Protein AF-A0A965Z5K7-F1 (afdb_monomer_lite)

Foldseek 3Di:
DDDQDPVVVVVLVPDPQQQDAPCVLQVNCPPAPSAWDKDQLDDAPNHGDNDSLRIHIHGPCQVVPHVDDSLSSVQSSLVPDDQVVCCVPRVPDPSVVSNVVSCVVCVPRDSPPPPPPDDDDDDDDD

Sequence (126 aa):
MKPIPLKMRKEIAEDPFMRSCIYCDIGKGHECQGRVEWEHAFLFAGKRINEKWAIVPVCSYHHRGNGLDKDYNRYRAIIRADIDDLCKRMPTRDWRQIKKYLTNKYKSLRIEERDDRTYSVVPPQL

pLDDT: mean 86.28, std 17.24, range [36.75, 98.06]

Radius of gyration: 15.9 Å; chains: 1; bounding box: 30×34×50 Å

Structure (mmCIF, N/CA/C/O backbone):
data_AF-A0A965Z5K7-F1
#
_entry.id   AF-A0A965Z5K7-F1
#
loop_
_atom_site.group_PDB
_atom_site.id
_atom_site.type_symbol
_atom_site.label_atom_id
_atom_site.label_alt_id
_atom_site.label_comp_id
_atom_site.label_asym_id
_atom_site.label_entity_id
_atom_site.label_seq_id
_atom_site.pdbx_PDB_ins_code
_atom_site.Cartn_x
_atom_site.Cartn_y
_atom_site.Cartn_z
_atom_site.occupancy
_atom_site.B_iso_or_equiv
_atom_site.auth_seq_id
_atom_site.auth_comp_id
_atom_site.auth_asym_id
_atom_site.auth_atom_id
_atom_site.pdbx_PDB_model_num
ATOM 1 N N . MET A 1 1 ? 4.696 -18.048 8.346 1.00 61.91 1 MET A N 1
ATOM 2 C CA . MET A 1 1 ? 4.063 -16.960 7.554 1.00 61.91 1 MET A CA 1
ATOM 3 C C . MET A 1 1 ? 2.696 -17.420 7.068 1.00 61.91 1 MET A C 1
ATOM 5 O O . MET A 1 1 ? 2.617 -18.536 6.576 1.00 61.91 1 MET A O 1
ATOM 9 N N . LYS A 1 2 ? 1.632 -16.608 7.185 1.00 78.06 2 LYS A N 1
ATOM 10 C CA . LYS A 1 2 ? 0.328 -16.961 6.593 1.00 78.06 2 LYS A CA 1
ATOM 11 C C . LYS A 1 2 ? 0.330 -16.648 5.085 1.00 78.06 2 LYS A C 1
ATOM 13 O O . LYS A 1 2 ? 0.706 -15.528 4.726 1.00 78.06 2 LYS A O 1
ATOM 18 N N . PRO A 1 3 ? -0.037 -17.605 4.214 1.00 91.00 3 PRO A N 1
ATOM 19 C CA . PRO A 1 3 ? -0.181 -17.358 2.782 1.00 91.00 3 PRO A CA 1
ATOM 20 C C . PRO A 1 3 ? -1.472 -16.582 2.472 1.00 91.00 3 PRO A C 1
ATOM 22 O O . PRO A 1 3 ? -2.400 -16.556 3.285 1.00 91.00 3 PRO A O 1
ATOM 25 N N . ILE A 1 4 ? -1.541 -15.988 1.275 1.00 93.44 4 ILE A N 1
ATOM 26 C CA . ILE A 1 4 ? -2.788 -15.429 0.728 1.00 93.44 4 ILE A CA 1
ATOM 27 C C . ILE A 1 4 ? -3.783 -16.590 0.526 1.00 93.44 4 ILE A C 1
ATOM 29 O O . ILE A 1 4 ? -3.410 -17.562 -0.151 1.00 93.44 4 ILE A O 1
ATOM 33 N N . PRO A 1 5 ? -5.010 -16.526 1.086 1.00 95.50 5 PRO A N 1
ATOM 34 C CA . PRO A 1 5 ? -6.018 -17.579 0.953 1.00 95.50 5 PRO A CA 1
ATOM 35 C C . PRO A 1 5 ? -6.382 -17.864 -0.508 1.00 95.50 5 PRO A C 1
ATOM 37 O O . PRO A 1 5 ? -6.457 -16.942 -1.315 1.00 95.50 5 PRO A O 1
ATOM 40 N N . LEU A 1 6 ? -6.669 -19.125 -0.850 1.00 95.19 6 LEU A N 1
ATOM 41 C CA . LEU A 1 6 ? -6.926 -19.533 -2.240 1.00 95.19 6 LEU A CA 1
ATOM 42 C C . LEU A 1 6 ? -8.106 -18.784 -2.878 1.00 95.19 6 LEU A C 1
ATOM 44 O O . LEU A 1 6 ? -8.003 -18.354 -4.022 1.00 95.19 6 LEU A O 1
ATOM 48 N N . LYS A 1 7 ? -9.197 -18.582 -2.127 1.00 95.12 7 LYS A N 1
ATOM 49 C CA . LYS A 1 7 ? -10.351 -17.794 -2.588 1.00 95.12 7 LYS A CA 1
ATOM 50 C C . LYS A 1 7 ? -9.928 -16.373 -2.973 1.00 95.12 7 LYS A C 1
ATOM 52 O O . LYS A 1 7 ? -10.202 -15.929 -4.079 1.00 95.12 7 LYS A O 1
ATOM 57 N N . MET A 1 8 ? -9.160 -15.717 -2.103 1.00 95.44 8 MET A N 1
ATOM 58 C CA . MET A 1 8 ? -8.641 -14.373 -2.349 1.00 95.44 8 MET A CA 1
ATOM 59 C C . MET A 1 8 ? -7.697 -14.324 -3.551 1.00 95.44 8 MET A C 1
ATOM 61 O O . MET A 1 8 ? -7.753 -13.355 -4.293 1.00 95.44 8 MET A O 1
ATOM 65 N N . ARG A 1 9 ? -6.868 -15.354 -3.775 1.00 94.81 9 ARG A N 1
ATOM 66 C CA . ARG A 1 9 ? -5.986 -15.426 -4.955 1.00 94.81 9 ARG A CA 1
ATOM 67 C C . ARG A 1 9 ? -6.759 -15.359 -6.267 1.00 94.81 9 ARG A C 1
ATOM 69 O O . ARG A 1 9 ? -6.301 -14.694 -7.183 1.00 94.81 9 ARG A O 1
ATOM 76 N N . LYS A 1 10 ? -7.913 -16.030 -6.349 1.00 95.19 10 LYS A N 1
ATOM 77 C CA . LYS A 1 10 ? -8.7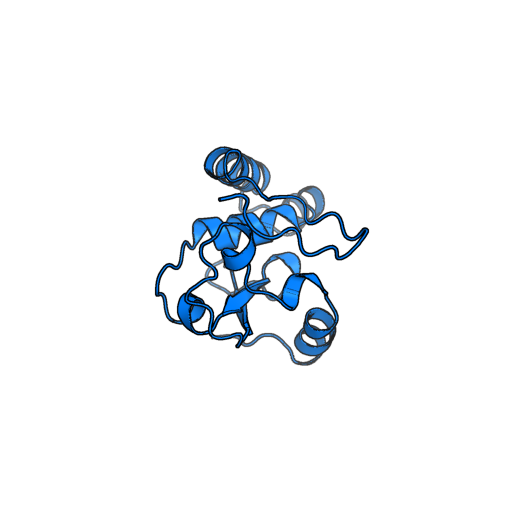83 -15.962 -7.532 1.00 95.19 10 LYS A CA 1
ATOM 78 C C . LYS A 1 10 ? -9.304 -14.541 -7.727 1.00 95.19 10 LYS A C 1
ATOM 80 O O . LYS A 1 10 ? -9.120 -13.960 -8.784 1.00 95.19 10 LYS A O 1
ATOM 85 N N . GLU A 1 11 ? -9.825 -13.953 -6.655 1.00 95.00 11 GLU A N 1
ATOM 86 C CA . GLU A 1 11 ? -10.392 -12.607 -6.703 1.00 95.00 11 GLU A CA 1
ATOM 87 C C . GLU A 1 11 ? -9.357 -11.517 -7.045 1.00 95.00 11 GLU A C 1
ATOM 89 O O . GLU A 1 11 ? -9.690 -10.554 -7.723 1.00 95.00 11 GLU A O 1
ATOM 94 N N . ILE A 1 12 ? -8.108 -11.628 -6.572 1.00 95.25 12 ILE A N 1
ATOM 95 C CA . ILE A 1 12 ? -7.049 -10.665 -6.927 1.00 95.25 12 ILE A CA 1
ATOM 96 C C . ILE A 1 12 ? -6.428 -10.952 -8.296 1.00 95.25 12 ILE A C 1
ATOM 98 O O . ILE A 1 12 ? -5.887 -10.034 -8.893 1.00 95.25 12 ILE A O 1
ATOM 102 N N . ALA A 1 13 ? -6.509 -12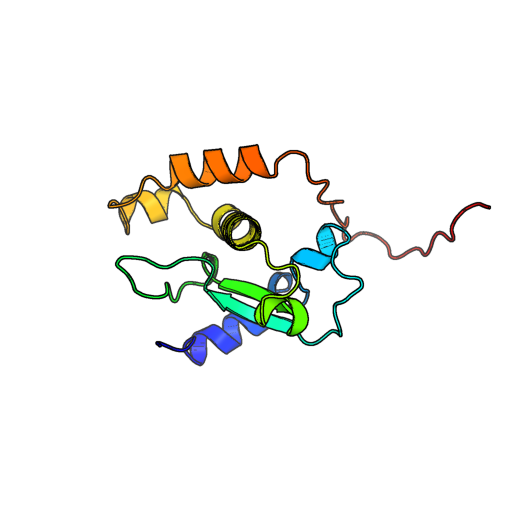.179 -8.820 1.00 94.81 13 ALA A N 1
ATOM 103 C CA . ALA A 1 13 ? -6.075 -12.472 -10.189 1.00 94.81 13 ALA A CA 1
ATOM 104 C C . ALA A 1 13 ? -6.970 -11.793 -11.240 1.00 94.81 13 ALA A C 1
ATOM 106 O O . ALA A 1 13 ? -6.512 -11.479 -12.337 1.00 94.81 13 ALA A O 1
ATOM 107 N N . GLU A 1 14 ? -8.237 -11.563 -10.898 1.00 95.88 14 GLU A N 1
ATOM 108 C CA . GLU A 1 14 ? -9.211 -10.890 -11.761 1.00 95.88 14 GLU A CA 1
ATOM 109 C C . GLU A 1 14 ? -9.029 -9.362 -11.773 1.00 95.88 14 GLU A C 1
ATOM 111 O O . GLU A 1 14 ? -9.370 -8.722 -12.769 1.00 95.88 14 GLU A O 1
ATOM 116 N N . ASP A 1 15 ? -8.438 -8.785 -10.720 1.00 94.50 15 ASP A N 1
ATOM 117 C CA . ASP A 1 15 ? -8.206 -7.343 -10.569 1.00 94.50 15 ASP A CA 1
ATOM 118 C C . ASP A 1 15 ? -7.160 -6.834 -11.591 1.00 94.50 15 ASP A C 1
ATOM 120 O O . ASP A 1 15 ? -5.994 -7.240 -11.527 1.00 94.50 15 ASP A O 1
ATOM 124 N N . PRO A 1 16 ? -7.521 -5.923 -12.521 1.00 95.00 16 PRO A N 1
ATOM 125 C CA . PRO A 1 16 ? -6.582 -5.351 -13.486 1.00 95.00 16 PRO A CA 1
ATOM 126 C C . PRO A 1 16 ? -5.357 -4.696 -12.841 1.00 95.00 16 PRO A C 1
ATOM 128 O O . PRO A 1 16 ? -4.260 -4.803 -13.391 1.00 95.00 16 PRO A O 1
ATOM 131 N N . PHE A 1 17 ? -5.512 -4.095 -11.653 1.00 94.81 17 PHE A N 1
ATOM 132 C CA . PHE A 1 17 ? -4.398 -3.509 -10.906 1.00 94.81 17 PHE A CA 1
ATOM 133 C C . PHE A 1 17 ? -3.304 -4.546 -10.653 1.00 94.81 17 PHE A C 1
ATOM 135 O O . PHE A 1 17 ? -2.130 -4.229 -10.779 1.00 94.81 17 PHE A O 1
ATOM 142 N N . MET A 1 18 ? -3.680 -5.796 -10.364 1.00 95.94 18 MET A N 1
ATOM 143 C CA . MET A 1 18 ? -2.776 -6.879 -9.967 1.00 95.94 18 MET A CA 1
ATOM 144 C C . 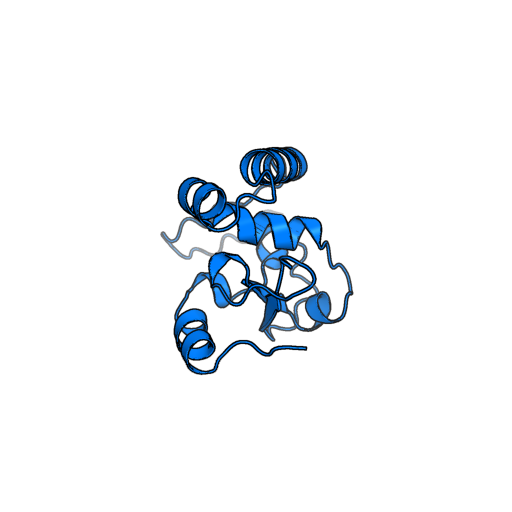MET A 1 18 ? -1.982 -7.505 -11.123 1.00 95.94 18 MET A C 1
ATOM 146 O O . MET A 1 18 ? -1.183 -8.412 -10.883 1.00 95.94 18 MET A O 1
ATOM 150 N N . ARG A 1 19 ? -2.193 -7.054 -12.368 1.00 93.12 19 ARG A N 1
ATOM 151 C CA . ARG A 1 19 ? -1.583 -7.638 -13.577 1.00 93.12 19 ARG A CA 1
ATOM 152 C C . ARG A 1 19 ? -0.197 -7.094 -13.902 1.00 93.12 19 ARG A C 1
ATOM 154 O O . ARG A 1 19 ? 0.545 -7.746 -14.629 1.00 93.12 19 ARG A O 1
ATOM 161 N N . SER A 1 20 ? 0.150 -5.916 -13.390 1.00 92.69 20 SER A N 1
ATOM 162 C CA . SER A 1 20 ? 1.428 -5.255 -13.660 1.00 92.69 20 SER A CA 1
ATOM 163 C C . SER A 1 20 ? 2.128 -4.888 -12.362 1.00 92.69 20 SER A C 1
ATOM 165 O O . SER A 1 20 ? 1.492 -4.559 -11.366 1.00 92.69 20 SER A O 1
ATOM 167 N N . CYS A 1 21 ? 3.457 -4.938 -12.370 1.00 94.44 21 CYS A N 1
ATOM 168 C CA . CYS A 1 21 ? 4.263 -4.494 -11.241 1.00 94.44 21 CYS A CA 1
ATOM 169 C C . CYS A 1 21 ? 4.036 -2.996 -10.990 1.00 94.44 21 CYS A C 1
ATOM 171 O O . CYS A 1 21 ? 4.207 -2.192 -11.905 1.00 94.44 21 CYS A O 1
ATOM 173 N N . ILE A 1 22 ? 3.759 -2.603 -9.742 1.00 94.50 22 ILE A N 1
ATOM 174 C CA . ILE A 1 22 ? 3.544 -1.189 -9.374 1.00 94.50 22 ILE A CA 1
ATOM 175 C C . ILE A 1 22 ? 4.734 -0.267 -9.695 1.00 94.50 22 ILE A C 1
ATOM 177 O O . ILE A 1 22 ? 4.571 0.945 -9.780 1.00 94.50 22 ILE A O 1
ATOM 181 N N . TYR A 1 23 ? 5.933 -0.822 -9.880 1.00 92.44 23 TYR A N 1
ATOM 182 C CA . TYR A 1 23 ? 7.139 -0.070 -10.236 1.00 92.44 23 TYR A CA 1
ATOM 183 C C . TYR A 1 23 ? 7.214 0.287 -11.727 1.00 92.44 23 TYR A C 1
ATOM 185 O O . TYR A 1 23 ? 7.962 1.192 -12.100 1.00 92.44 23 TYR A O 1
ATOM 193 N N . CYS A 1 24 ? 6.428 -0.378 -12.581 1.00 88.81 24 CYS A N 1
ATOM 194 C CA . CYS A 1 24 ? 6.343 -0.046 -14.003 1.00 88.81 24 CYS A CA 1
ATOM 195 C C . CYS A 1 24 ? 5.790 1.365 -14.227 1.00 88.81 24 CYS A C 1
ATOM 197 O O . CYS A 1 24 ? 6.263 2.061 -15.121 1.00 88.81 24 CYS A O 1
ATOM 199 N N . ASP A 1 25 ? 4.863 1.805 -13.377 1.00 82.25 25 ASP A N 1
ATOM 200 C CA . ASP A 1 25 ? 4.179 3.097 -13.518 1.00 82.25 25 ASP A CA 1
ATOM 201 C C . ASP A 1 25 ? 5.088 4.298 -13.216 1.00 82.25 25 ASP A C 1
ATOM 203 O O . ASP A 1 25 ? 4.738 5.431 -13.517 1.00 82.25 25 ASP A O 1
ATOM 207 N N . ILE A 1 26 ? 6.255 4.058 -12.610 1.00 84.94 26 ILE A N 1
ATOM 208 C CA . ILE A 1 26 ? 7.213 5.097 -12.205 1.00 84.94 26 ILE A CA 1
ATOM 209 C C . ILE A 1 26 ? 8.574 4.932 -12.896 1.00 84.94 26 ILE A C 1
ATOM 211 O O . ILE A 1 26 ? 9.603 5.329 -12.351 1.00 84.94 26 ILE A O 1
ATOM 215 N N . GLY A 1 27 ? 8.609 4.272 -14.060 1.00 80.44 27 GLY A N 1
ATOM 216 C CA . GLY A 1 27 ? 9.833 4.085 -14.856 1.00 80.44 27 GLY A CA 1
ATOM 217 C C . GLY A 1 27 ? 10.847 3.090 -14.270 1.00 80.44 27 GLY A C 1
ATOM 218 O O . GLY A 1 27 ? 11.885 2.819 -14.872 1.00 80.44 27 GLY A O 1
ATOM 219 N N . LYS A 1 28 ? 10.537 2.466 -13.128 1.00 80.44 28 LYS A N 1
ATOM 220 C CA . LYS A 1 28 ? 11.359 1.419 -12.492 1.00 80.44 28 LYS A CA 1
ATOM 221 C C . LYS A 1 28 ? 11.003 0.010 -12.984 1.00 80.44 28 LYS A C 1
ATOM 223 O O . LYS A 1 28 ? 11.398 -0.989 -12.396 1.00 80.44 28 LYS A O 1
ATOM 228 N N . GLY A 1 29 ? 10.235 -0.084 -14.068 1.00 76.81 29 GLY A N 1
ATOM 229 C CA . GLY A 1 29 ? 9.804 -1.348 -14.664 1.00 76.81 29 GLY A CA 1
ATOM 230 C C . GLY A 1 29 ? 10.811 -1.997 -15.610 1.00 76.81 29 GLY A C 1
ATOM 231 O O . GLY A 1 29 ? 10.576 -3.126 -16.014 1.00 76.81 29 GLY A O 1
ATOM 232 N N . HIS A 1 30 ? 11.909 -1.335 -15.978 1.00 76.00 30 HIS A N 1
ATOM 233 C CA . HIS A 1 30 ? 12.837 -1.845 -16.999 1.00 76.00 30 HIS A CA 1
ATOM 234 C C . HIS A 1 30 ? 13.531 -3.163 -16.596 1.00 76.00 30 HIS A C 1
ATOM 236 O O . HIS A 1 30 ? 13.875 -3.965 -17.456 1.00 76.00 30 HIS A O 1
ATOM 242 N N . GLU A 1 31 ? 13.656 -3.434 -15.295 1.00 79.19 31 GLU A N 1
ATOM 243 C CA . GLU A 1 31 ? 14.208 -4.687 -14.745 1.00 79.19 31 GLU A CA 1
ATOM 244 C C . GLU A 1 31 ? 13.122 -5.760 -14.520 1.00 79.19 31 GLU A C 1
ATOM 246 O O . GLU A 1 31 ? 13.380 -6.872 -14.049 1.00 79.19 31 GLU A O 1
ATOM 251 N N . CYS A 1 32 ? 11.865 -5.437 -14.836 1.00 84.00 32 CYS A N 1
ATOM 252 C CA . CYS A 1 32 ? 10.744 -6.349 -14.701 1.00 84.00 32 CYS A CA 1
ATOM 253 C C . CYS A 1 32 ? 10.762 -7.396 -15.820 1.00 84.00 32 CYS A C 1
ATOM 255 O O . CYS A 1 32 ? 10.465 -7.106 -16.972 1.00 84.00 32 CYS A O 1
ATOM 257 N N . GLN A 1 33 ? 10.986 -8.656 -15.457 1.00 80.38 33 GLN A N 1
ATOM 258 C CA . GLN A 1 33 ? 10.913 -9.801 -16.377 1.00 80.38 33 GLN A CA 1
ATOM 259 C C . GLN A 1 33 ? 9.469 -10.295 -16.627 1.00 80.38 33 GLN A C 1
ATOM 261 O O . GLN A 1 33 ? 9.253 -11.452 -16.973 1.00 80.38 33 GLN A O 1
ATOM 266 N N . GLY A 1 34 ? 8.453 -9.466 -16.363 1.00 78.81 34 GLY A N 1
ATOM 267 C CA . GLY A 1 34 ? 7.034 -9.781 -16.595 1.00 78.81 34 GLY A CA 1
ATOM 268 C C . GLY A 1 34 ? 6.372 -10.746 -15.599 1.00 78.81 34 GLY A C 1
ATOM 269 O O . GLY A 1 34 ? 5.148 -10.815 -15.540 1.00 78.81 34 GLY A O 1
ATOM 270 N N . ARG A 1 35 ? 7.134 -11.459 -14.759 1.00 91.94 35 ARG A N 1
ATOM 271 C CA . ARG A 1 35 ? 6.568 -12.344 -13.726 1.00 91.94 35 ARG A CA 1
ATOM 272 C C . ARG A 1 35 ? 6.101 -11.550 -12.506 1.00 91.94 35 ARG A C 1
ATOM 274 O O . ARG A 1 35 ? 6.921 -11.190 -11.662 1.00 91.94 35 ARG A O 1
ATOM 281 N N . VAL A 1 36 ? 4.794 -11.314 -12.406 1.00 94.88 36 VAL A N 1
ATOM 282 C CA . VAL A 1 36 ? 4.156 -10.647 -11.260 1.00 94.88 36 VAL A CA 1
ATOM 283 C C . VAL A 1 36 ? 3.876 -11.634 -10.123 1.00 94.88 36 VAL A C 1
ATOM 285 O O . VAL A 1 36 ? 3.407 -12.751 -10.326 1.00 94.88 36 VAL A O 1
ATOM 288 N N . GLU A 1 37 ? 4.179 -11.194 -8.911 1.00 95.38 37 GLU A N 1
ATOM 289 C CA . GLU A 1 37 ? 3.937 -11.847 -7.632 1.00 95.38 37 GLU A CA 1
ATOM 290 C C . GLU A 1 37 ? 3.157 -10.877 -6.725 1.00 95.38 37 GLU A C 1
ATOM 292 O O . GLU A 1 37 ? 3.061 -9.679 -7.003 1.00 95.38 37 GLU A O 1
ATOM 297 N N . TRP A 1 38 ? 2.567 -1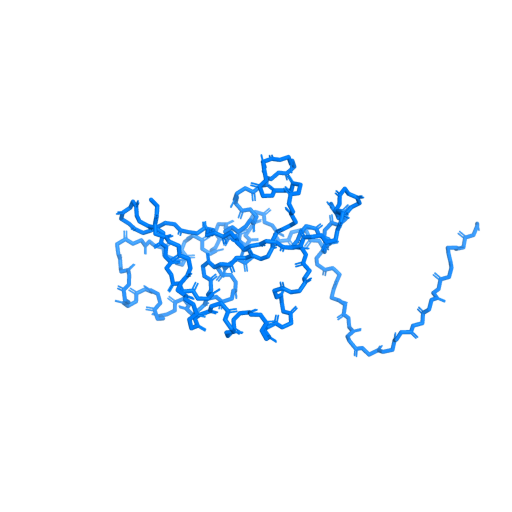1.385 -5.643 1.00 96.12 38 TRP A N 1
ATOM 298 C CA . TRP A 1 38 ? 1.720 -10.588 -4.751 1.00 96.12 38 TRP A CA 1
ATOM 299 C C . TRP A 1 38 ? 2.340 -10.460 -3.365 1.00 96.12 38 TRP A C 1
ATOM 301 O O . TRP A 1 38 ? 2.560 -11.460 -2.676 1.00 96.12 38 TRP A O 1
ATOM 311 N N . GLU A 1 39 ? 2.582 -9.220 -2.952 1.00 95.56 39 GLU A N 1
ATOM 312 C CA . GLU A 1 39 ? 3.276 -8.878 -1.715 1.00 95.56 39 GLU A CA 1
ATOM 313 C C . GLU A 1 39 ? 2.324 -8.258 -0.692 1.00 95.56 39 GLU A C 1
ATOM 315 O O . GLU A 1 39 ? 1.455 -7.456 -1.027 1.00 95.56 39 GLU A O 1
ATOM 320 N N . HIS A 1 40 ? 2.481 -8.649 0.574 1.00 96.44 40 HIS A N 1
ATOM 321 C CA . HIS A 1 40 ? 1.740 -8.078 1.700 1.00 96.44 40 HIS A CA 1
ATOM 322 C C . HIS A 1 40 ? 2.398 -6.778 2.170 1.00 96.44 40 HIS A C 1
ATOM 324 O O . HIS A 1 40 ? 3.257 -6.813 3.051 1.00 96.44 40 HIS A O 1
ATOM 330 N N . ALA A 1 41 ? 1.927 -5.641 1.663 1.00 97.12 41 ALA A N 1
ATOM 331 C CA . ALA A 1 41 ? 2.487 -4.324 1.965 1.00 97.12 41 ALA A CA 1
ATOM 332 C C . ALA A 1 41 ? 2.313 -3.904 3.438 1.00 97.12 41 ALA A C 1
ATOM 334 O O . ALA A 1 41 ? 3.096 -3.112 3.967 1.00 97.12 41 ALA A O 1
ATOM 335 N N . PHE A 1 42 ? 1.285 -4.421 4.124 1.00 95.94 42 PHE A N 1
ATOM 336 C CA . PHE A 1 42 ? 1.014 -4.105 5.526 1.00 95.94 42 PHE A CA 1
ATOM 337 C C . PHE A 1 42 ? 0.983 -5.338 6.433 1.00 95.94 42 PHE A C 1
ATOM 339 O O . PHE A 1 42 ? 0.421 -6.393 6.129 1.00 95.94 42 PHE A O 1
ATOM 346 N N . LEU A 1 43 ? 1.532 -5.143 7.631 1.00 93.31 43 LEU A N 1
ATOM 347 C CA . LEU A 1 43 ? 1.355 -6.020 8.785 1.00 93.31 43 LEU A CA 1
ATOM 348 C C . LEU A 1 43 ? 0.459 -5.316 9.801 1.00 93.31 43 LEU A C 1
ATOM 350 O O . LEU A 1 43 ? 0.624 -4.117 9.972 1.00 93.31 43 LEU A O 1
ATOM 354 N N . PHE A 1 44 ? -0.398 -6.015 10.535 1.00 89.12 44 PHE A N 1
ATOM 355 C CA . PHE A 1 44 ? -1.143 -5.511 11.691 1.00 89.12 44 PHE A CA 1
ATOM 356 C C . PHE A 1 44 ? -0.894 -6.433 12.888 1.00 89.12 44 PHE A C 1
ATOM 358 O O . PHE A 1 44 ? -0.995 -7.651 12.754 1.00 89.12 44 PHE A O 1
ATOM 365 N N . ALA A 1 45 ? -0.498 -5.867 14.034 1.00 86.88 45 ALA A N 1
ATOM 366 C CA . ALA A 1 45 ? -0.107 -6.630 15.228 1.00 86.88 45 ALA A CA 1
ATOM 367 C C . ALA A 1 45 ? 0.892 -7.777 14.926 1.00 86.88 45 ALA A C 1
ATOM 369 O O . ALA A 1 45 ? 0.692 -8.926 15.318 1.00 86.88 45 ALA A O 1
ATOM 370 N N . GLY A 1 46 ? 1.936 -7.481 14.137 1.00 88.44 46 GLY A N 1
ATOM 371 C CA . GLY A 1 46 ? 2.969 -8.450 13.736 1.00 88.44 46 GLY A CA 1
ATOM 372 C C . GLY A 1 46 ? 2.523 -9.510 12.717 1.00 88.44 46 GLY A C 1
ATOM 373 O O . GLY A 1 46 ? 3.310 -10.380 12.351 1.00 88.44 46 GLY A O 1
ATOM 374 N N . LYS A 1 47 ? 1.278 -9.457 12.227 1.00 91.25 47 LYS A N 1
ATOM 375 C CA . LYS A 1 47 ? 0.708 -10.437 11.290 1.00 91.25 47 LYS A CA 1
ATOM 376 C C . LYS A 1 47 ? 0.419 -9.791 9.939 1.00 91.25 47 LYS A C 1
ATOM 378 O O . LYS A 1 47 ? 0.000 -8.645 9.877 1.00 91.25 47 LYS A O 1
ATOM 383 N N . ARG A 1 48 ? 0.606 -10.534 8.847 1.00 94.38 48 ARG A N 1
ATOM 384 C CA . ARG A 1 48 ? 0.206 -10.098 7.496 1.00 94.38 48 ARG A CA 1
ATOM 385 C C . ARG A 1 48 ? -1.300 -9.852 7.433 1.00 94.38 48 ARG A C 1
ATOM 387 O O . ARG A 1 48 ? -2.065 -10.687 7.918 1.00 94.38 48 ARG A O 1
ATOM 394 N N . ILE A 1 49 ? -1.704 -8.742 6.821 1.00 94.50 49 ILE A N 1
ATOM 395 C CA . ILE A 1 49 ? -3.114 -8.426 6.579 1.00 94.50 49 ILE A CA 1
ATOM 396 C C . ILE A 1 49 ? -3.554 -9.154 5.305 1.00 94.50 49 ILE A C 1
ATOM 398 O O . ILE A 1 49 ? -3.091 -8.836 4.215 1.00 94.50 49 ILE A O 1
ATOM 402 N N . ASN A 1 50 ? -4.439 -10.144 5.431 1.00 95.19 50 ASN A N 1
ATOM 403 C CA . ASN A 1 50 ? -5.040 -10.834 4.285 1.00 95.19 50 ASN A CA 1
ATOM 404 C C . ASN A 1 50 ? -6.288 -10.073 3.817 1.00 95.19 50 ASN A C 1
ATOM 406 O O . ASN A 1 50 ? -7.403 -10.567 3.954 1.00 95.19 50 ASN A O 1
ATOM 410 N N . GLU A 1 51 ? -6.086 -8.864 3.297 1.00 95.50 51 GLU A N 1
ATOM 411 C CA . GLU A 1 51 ? -7.120 -8.030 2.676 1.00 95.50 51 GLU A CA 1
ATOM 412 C C . GLU A 1 51 ? -6.582 -7.488 1.346 1.00 95.50 51 GLU A C 1
ATOM 414 O O . GLU A 1 51 ? -5.397 -7.170 1.242 1.00 95.50 51 GLU A O 1
ATOM 419 N N . LYS A 1 52 ? -7.437 -7.380 0.320 1.00 96.19 52 LYS A N 1
ATOM 420 C CA . LYS A 1 52 ? -7.012 -7.016 -1.048 1.00 96.19 52 LYS A CA 1
ATOM 421 C C . LYS A 1 52 ? -6.297 -5.667 -1.122 1.00 96.19 52 LYS A C 1
ATOM 423 O O . LYS A 1 52 ? -5.355 -5.522 -1.896 1.00 96.19 52 LYS A O 1
ATOM 428 N N . TRP A 1 53 ? -6.730 -4.700 -0.309 1.00 96.19 53 TRP A N 1
ATOM 429 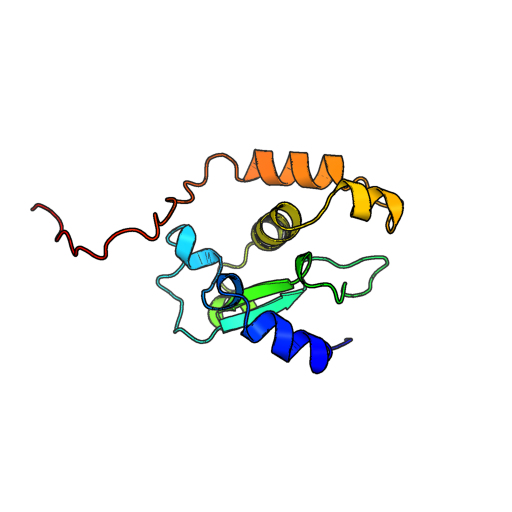C CA . TRP A 1 53 ? -6.121 -3.370 -0.246 1.00 96.19 53 TRP A CA 1
ATOM 430 C C . TRP A 1 53 ? -4.680 -3.419 0.279 1.00 96.19 53 TRP A C 1
ATOM 432 O O . TRP A 1 53 ? -3.863 -2.597 -0.113 1.00 96.19 53 TRP A O 1
ATOM 442 N N . ALA A 1 54 ? -4.350 -4.392 1.136 1.00 97.06 54 ALA A N 1
ATOM 443 C CA . ALA A 1 54 ? -3.037 -4.539 1.762 1.00 97.06 54 ALA A CA 1
ATOM 444 C C . ALA A 1 54 ? -2.060 -5.385 0.930 1.00 97.06 54 ALA A C 1
ATOM 446 O O . ALA A 1 54 ? -0.951 -5.667 1.389 1.00 97.06 54 ALA A O 1
ATOM 447 N N . ILE A 1 55 ? -2.478 -5.817 -0.262 1.00 97.75 55 ILE A N 1
ATOM 448 C CA . ILE A 1 55 ? -1.688 -6.631 -1.182 1.00 97.75 55 ILE A CA 1
ATOM 449 C C . ILE A 1 55 ? -1.409 -5.813 -2.444 1.00 97.75 55 ILE A C 1
ATOM 451 O O . ILE A 1 55 ? -2.306 -5.145 -2.966 1.00 97.75 55 ILE A O 1
ATOM 455 N N . VAL A 1 56 ? -0.174 -5.875 -2.942 1.00 97.44 56 VAL A N 1
ATOM 456 C CA . VAL A 1 56 ? 0.247 -5.193 -4.173 1.00 97.44 56 VAL A CA 1
ATOM 457 C C . VAL A 1 56 ? 0.957 -6.141 -5.143 1.00 97.44 56 VAL A C 1
ATOM 459 O O . VAL A 1 56 ? 1.617 -7.088 -4.705 1.00 97.44 56 VAL A O 1
ATOM 462 N N . PRO A 1 57 ? 0.842 -5.895 -6.459 1.00 96.88 57 PRO A N 1
ATOM 463 C CA . PRO A 1 57 ? 1.575 -6.627 -7.475 1.00 96.88 57 PRO A CA 1
ATOM 464 C C . PRO A 1 57 ? 2.997 -6.085 -7.606 1.00 96.88 57 PRO A C 1
ATOM 466 O O . PRO A 1 57 ? 3.235 -4.902 -7.858 1.00 96.88 57 PRO A O 1
ATOM 469 N N . VAL A 1 58 ? 3.966 -6.974 -7.475 1.00 95.81 58 VAL A N 1
ATOM 470 C CA . VAL A 1 58 ? 5.386 -6.679 -7.660 1.00 95.81 58 VAL A CA 1
ATOM 471 C C . VAL A 1 58 ? 5.993 -7.765 -8.522 1.00 95.81 58 VAL A C 1
ATOM 473 O O . VAL A 1 58 ? 5.624 -8.926 -8.405 1.00 95.81 58 VAL A O 1
ATOM 476 N N . CYS A 1 59 ? 6.919 -7.431 -9.412 1.00 94.88 59 CYS A N 1
ATOM 477 C CA . CYS A 1 59 ? 7.594 -8.480 -10.165 1.00 94.88 59 CYS A CA 1
ATOM 478 C C . CYS A 1 59 ? 8.572 -9.258 -9.284 1.00 94.88 59 CYS A C 1
ATOM 480 O O . CYS A 1 59 ? 9.023 -8.754 -8.255 1.00 94.88 59 CYS A O 1
ATOM 482 N N . SER A 1 60 ? 8.950 -10.463 -9.708 1.00 93.88 60 SER A N 1
ATOM 483 C CA . SER A 1 60 ? 9.889 -11.317 -8.970 1.00 93.88 60 SER A CA 1
ATOM 484 C C . SER A 1 60 ? 11.220 -10.628 -8.646 1.00 93.88 60 SER A C 1
ATOM 486 O O . SER A 1 60 ? 11.830 -10.935 -7.627 1.00 93.88 60 SER A O 1
ATOM 488 N N . TYR A 1 61 ? 11.668 -9.686 -9.482 1.00 93.25 61 TYR A N 1
ATOM 489 C CA . TYR A 1 61 ? 12.862 -8.876 -9.224 1.00 93.25 61 TYR A CA 1
ATOM 490 C C . TYR A 1 61 ? 12.701 -8.002 -7.965 1.00 93.25 61 TYR A C 1
ATOM 492 O O . TYR A 1 61 ? 13.491 -8.129 -7.027 1.00 93.25 61 TYR A O 1
ATOM 500 N N . HIS A 1 62 ? 11.621 -7.212 -7.900 1.00 93.12 62 HIS A N 1
ATOM 501 C CA . HIS A 1 62 ? 11.304 -6.358 -6.750 1.00 93.12 62 HIS A CA 1
ATOM 502 C C . HIS A 1 62 ? 10.888 -7.169 -5.522 1.00 93.12 62 HIS A C 1
ATOM 504 O O . HIS A 1 62 ? 11.277 -6.852 -4.401 1.00 93.12 62 HIS A O 1
ATOM 510 N N . HIS A 1 63 ? 10.143 -8.260 -5.710 1.00 91.88 63 HIS A N 1
ATOM 511 C CA . HIS A 1 63 ? 9.703 -9.113 -4.608 1.00 91.88 63 HIS A CA 1
ATOM 512 C C . HIS A 1 63 ? 10.877 -9.767 -3.862 1.00 91.88 63 HIS A C 1
ATOM 514 O O . HIS A 1 63 ? 10.803 -9.986 -2.654 1.00 91.88 63 HIS A O 1
ATOM 520 N N . ARG A 1 64 ? 11.995 -10.018 -4.557 1.00 90.75 64 ARG A N 1
ATOM 521 C CA . ARG A 1 64 ? 13.246 -10.518 -3.963 1.00 90.75 64 ARG A CA 1
ATOM 522 C C . ARG A 1 64 ? 14.093 -9.430 -3.291 1.00 90.75 64 ARG A C 1
ATOM 524 O O . ARG A 1 64 ? 15.128 -9.752 -2.722 1.00 90.75 64 ARG A O 1
ATOM 531 N N . GLY A 1 65 ? 13.651 -8.173 -3.322 1.00 87.56 65 GLY A N 1
ATOM 532 C CA . GLY A 1 65 ? 14.268 -7.051 -2.613 1.00 87.56 65 GLY A CA 1
ATOM 533 C C . GLY A 1 65 ? 15.072 -6.087 -3.485 1.00 87.56 65 GLY A C 1
ATOM 534 O O . GLY A 1 65 ? 15.461 -5.032 -2.989 1.00 87.56 65 GLY A O 1
ATOM 535 N N . ASN A 1 66 ? 15.291 -6.383 -4.767 1.00 87.75 66 ASN A N 1
ATOM 536 C CA . ASN A 1 66 ? 16.051 -5.490 -5.643 1.00 87.75 66 ASN A CA 1
ATOM 537 C C . ASN A 1 66 ? 15.193 -4.287 -6.057 1.00 87.75 66 ASN A C 1
ATOM 539 O O . ASN A 1 66 ? 14.067 -4.460 -6.516 1.00 87.75 66 ASN A O 1
ATOM 543 N N . GLY A 1 67 ? 15.690 -3.065 -5.845 1.00 86.88 67 GLY A N 1
ATOM 544 C CA . GLY A 1 67 ? 14.942 -1.836 -6.151 1.00 86.88 67 GLY A CA 1
ATOM 545 C C . GLY A 1 67 ? 13.656 -1.635 -5.330 1.00 86.88 67 GLY A C 1
ATOM 546 O O . GLY A 1 67 ? 12.885 -0.718 -5.618 1.00 86.88 67 GLY A O 1
ATOM 547 N N . LEU A 1 68 ? 13.406 -2.478 -4.317 1.00 91.31 68 LEU A N 1
ATOM 548 C CA . LEU A 1 68 ? 12.176 -2.475 -3.528 1.00 91.31 68 LEU A CA 1
ATOM 549 C C . LEU A 1 68 ? 12.130 -1.278 -2.571 1.00 91.31 68 LEU A C 1
ATOM 551 O O . LEU A 1 68 ? 12.941 -1.158 -1.654 1.00 91.31 68 LEU A O 1
ATOM 555 N N . ASP A 1 69 ? 11.095 -0.460 -2.712 1.00 94.44 69 ASP A N 1
ATOM 556 C CA . ASP A 1 69 ? 10.707 0.568 -1.755 1.00 94.44 69 ASP A CA 1
ATOM 557 C C . ASP A 1 69 ? 9.448 0.121 -0.990 1.00 94.44 69 ASP A C 1
ATOM 559 O O . ASP A 1 69 ? 8.314 0.195 -1.471 1.00 94.44 69 ASP A O 1
ATOM 563 N N . LYS A 1 70 ? 9.639 -0.339 0.250 1.00 95.12 70 LYS A N 1
ATOM 564 C CA . LYS A 1 70 ? 8.533 -0.809 1.101 1.00 95.12 70 LYS A CA 1
ATOM 565 C C . LYS A 1 70 ? 7.492 0.272 1.385 1.00 95.12 70 LYS A C 1
ATOM 567 O O . LYS A 1 70 ? 6.313 -0.046 1.530 1.00 95.12 70 LYS A O 1
ATOM 572 N N . ASP A 1 71 ? 7.897 1.535 1.471 1.00 96.75 71 ASP A N 1
ATOM 573 C CA . ASP A 1 71 ? 6.945 2.622 1.675 1.00 96.75 71 ASP A CA 1
ATOM 574 C C . ASP A 1 71 ? 6.152 2.903 0.401 1.00 96.75 71 ASP A C 1
ATOM 576 O O . ASP A 1 71 ? 4.971 3.231 0.494 1.00 96.75 71 ASP A O 1
ATOM 580 N N . TYR A 1 72 ? 6.741 2.698 -0.779 1.00 96.06 72 TYR A N 1
ATOM 581 C CA . TYR A 1 72 ? 6.008 2.795 -2.037 1.00 96.06 72 TYR A CA 1
ATOM 582 C C . TYR A 1 72 ? 4.962 1.680 -2.167 1.00 96.06 72 TYR A C 1
ATOM 584 O O . TYR A 1 72 ? 3.813 1.950 -2.519 1.00 96.06 72 TYR A O 1
ATOM 592 N N . ASN A 1 73 ? 5.296 0.445 -1.777 1.00 97.19 73 ASN A N 1
ATOM 593 C CA . ASN A 1 73 ? 4.314 -0.644 -1.697 1.00 97.19 73 ASN A CA 1
ATOM 594 C C . ASN A 1 73 ? 3.160 -0.283 -0.750 1.00 97.19 73 ASN A C 1
ATOM 596 O O . ASN A 1 73 ? 1.987 -0.413 -1.106 1.00 97.19 73 ASN A O 1
ATOM 600 N N . ARG A 1 74 ? 3.484 0.241 0.441 1.00 97.94 74 ARG A N 1
ATOM 601 C CA . ARG A 1 74 ? 2.487 0.724 1.410 1.00 97.94 74 ARG A CA 1
ATOM 602 C C . ARG A 1 74 ? 1.649 1.866 0.852 1.00 97.94 74 ARG A C 1
ATOM 604 O O . ARG A 1 74 ? 0.447 1.899 1.094 1.00 97.94 74 ARG A O 1
ATOM 611 N N . TYR A 1 75 ? 2.252 2.784 0.106 1.00 97.31 75 TYR A N 1
ATOM 612 C CA . TYR A 1 75 ? 1.551 3.882 -0.547 1.00 97.31 75 TYR A CA 1
ATOM 613 C C . TYR A 1 75 ? 0.539 3.357 -1.572 1.00 97.31 75 TYR A C 1
ATOM 615 O O . TYR A 1 75 ? -0.646 3.671 -1.476 1.00 97.31 75 TYR A O 1
ATOM 623 N N . ARG A 1 76 ? 0.966 2.480 -2.488 1.00 96.56 76 ARG A N 1
ATOM 624 C CA . ARG A 1 76 ? 0.090 1.880 -3.510 1.00 96.56 76 ARG A CA 1
ATOM 625 C C . ARG A 1 76 ? -1.034 1.033 -2.907 1.00 96.56 76 ARG A C 1
ATOM 627 O O . ARG A 1 76 ? -2.128 0.993 -3.462 1.00 96.56 76 ARG A O 1
ATOM 634 N N . ALA A 1 77 ? -0.794 0.405 -1.759 1.00 97.69 77 ALA A N 1
ATOM 635 C CA . ALA A 1 77 ? -1.818 -0.287 -0.983 1.00 97.69 77 ALA A CA 1
ATOM 636 C C . ALA A 1 77 ? -2.816 0.680 -0.311 1.00 97.69 77 ALA A C 1
ATOM 638 O O . ALA A 1 77 ? -4.027 0.548 -0.484 1.00 97.69 77 ALA A O 1
ATOM 639 N N . ILE A 1 78 ? -2.337 1.683 0.437 1.00 97.44 78 ILE A N 1
ATOM 640 C CA . ILE A 1 78 ? -3.201 2.538 1.275 1.00 97.44 78 ILE A CA 1
ATOM 641 C C . ILE A 1 78 ? -4.104 3.473 0.460 1.00 97.44 78 ILE A C 1
ATOM 643 O O . ILE A 1 78 ? -5.172 3.856 0.934 1.00 97.44 78 ILE A O 1
ATOM 647 N N . ILE A 1 79 ? -3.720 3.833 -0.770 1.00 95.69 79 ILE A N 1
ATOM 648 C CA . ILE A 1 79 ? -4.584 4.627 -1.660 1.00 95.69 79 ILE A CA 1
ATOM 649 C C . ILE A 1 79 ? -5.790 3.833 -2.184 1.00 95.69 79 ILE A C 1
ATOM 651 O O . ILE A 1 79 ? -6.785 4.448 -2.549 1.00 95.69 79 ILE A O 1
ATOM 655 N N . ARG A 1 80 ? -5.727 2.492 -2.168 1.00 95.56 80 ARG A N 1
ATOM 656 C CA . ARG A 1 80 ? -6.829 1.582 -2.540 1.00 95.56 80 ARG A CA 1
ATOM 657 C C . ARG A 1 80 ? -7.730 1.214 -1.357 1.00 95.56 80 ARG A C 1
ATOM 659 O O . ARG A 1 80 ? -8.717 0.510 -1.542 1.00 95.56 80 ARG A O 1
ATOM 666 N N . ALA A 1 81 ? -7.366 1.620 -0.142 1.00 96.69 81 ALA A N 1
ATOM 667 C CA . ALA A 1 81 ? -8.097 1.272 1.068 1.00 96.69 81 ALA A CA 1
ATOM 668 C C . ALA A 1 81 ? -9.208 2.282 1.387 1.00 96.69 81 ALA A C 1
ATOM 670 O O . ALA A 1 81 ? -9.036 3.491 1.204 1.00 96.69 81 ALA A O 1
ATOM 671 N N . ASP A 1 82 ? -10.304 1.785 1.963 1.00 97.19 82 ASP A N 1
ATOM 672 C CA . ASP A 1 82 ? -11.297 2.613 2.646 1.00 97.19 82 ASP A CA 1
ATOM 673 C C . ASP A 1 82 ? -10.760 3.007 4.031 1.00 97.19 82 ASP A C 1
ATOM 675 O O . ASP A 1 82 ? -10.722 2.211 4.968 1.00 97.19 82 ASP A O 1
ATOM 679 N N . ILE A 1 83 ? -10.296 4.249 4.150 1.00 97.25 83 ILE A N 1
ATOM 680 C CA . ILE A 1 83 ? -9.654 4.747 5.372 1.00 97.25 83 ILE A CA 1
ATOM 681 C C . ILE A 1 83 ? -10.636 4.863 6.532 1.00 97.25 83 ILE A C 1
ATOM 683 O O . ILE A 1 83 ? -10.238 4.652 7.678 1.00 97.25 83 ILE A O 1
ATOM 687 N N . ASP A 1 84 ? -11.897 5.182 6.254 1.00 96.62 84 ASP A N 1
ATOM 688 C CA . ASP A 1 84 ? -12.895 5.336 7.305 1.00 96.62 84 ASP A CA 1
ATOM 689 C C . ASP A 1 84 ? -13.256 3.968 7.896 1.00 96.62 84 ASP A C 1
ATOM 691 O O . ASP A 1 84 ? -13.362 3.840 9.119 1.00 96.62 84 ASP A O 1
ATOM 695 N N . ASP A 1 85 ? -13.353 2.929 7.061 1.00 96.62 85 ASP A N 1
ATOM 696 C CA . ASP A 1 85 ? -13.484 1.537 7.506 1.00 96.62 85 ASP A CA 1
ATOM 697 C C . ASP A 1 85 ? -12.247 1.056 8.288 1.00 96.62 85 ASP A C 1
ATOM 699 O O . ASP A 1 85 ? -12.383 0.497 9.381 1.00 96.62 85 ASP A O 1
ATOM 703 N N . LEU A 1 86 ? -11.031 1.332 7.799 1.00 95.81 86 LEU A N 1
ATOM 704 C CA . LEU A 1 86 ? -9.798 0.949 8.500 1.00 95.81 86 LEU A CA 1
ATOM 705 C C . LEU A 1 86 ? -9.696 1.580 9.890 1.00 95.81 86 LEU A C 1
ATOM 707 O O . LEU A 1 86 ? -9.337 0.895 10.850 1.00 95.81 86 LEU A O 1
ATOM 711 N N . CYS A 1 87 ? -10.035 2.863 10.024 1.00 95.81 87 CYS A N 1
ATOM 712 C CA . CYS A 1 87 ? -10.064 3.539 11.320 1.00 95.81 87 CYS A CA 1
ATOM 713 C C . CYS A 1 87 ? -11.064 2.899 12.294 1.00 95.81 87 CYS A C 1
ATOM 715 O O . CYS A 1 87 ? -10.794 2.879 13.492 1.00 95.81 87 CYS A O 1
ATOM 717 N N . LYS A 1 88 ? -12.179 2.342 11.801 1.00 95.75 88 LYS A N 1
ATOM 718 C CA . LYS A 1 88 ? -13.177 1.646 12.629 1.00 95.75 88 LYS A CA 1
ATOM 719 C C . LYS A 1 88 ? -12.728 0.235 13.022 1.00 95.75 88 LYS A C 1
ATOM 721 O O . LYS A 1 88 ? -12.793 -0.116 14.195 1.00 95.75 88 LYS A O 1
ATOM 726 N N . ARG A 1 89 ? -12.271 -0.582 12.064 1.00 95.12 89 ARG A N 1
ATOM 727 C CA . ARG A 1 89 ? -11.928 -2.003 12.298 1.00 95.12 89 ARG A CA 1
ATOM 728 C C . ARG A 1 89 ? -10.535 -2.218 12.887 1.00 95.12 89 ARG A C 1
ATOM 730 O O . ARG A 1 89 ? -10.298 -3.230 13.542 1.00 95.12 89 ARG A O 1
ATOM 737 N N . MET A 1 90 ? -9.601 -1.301 12.635 1.00 93.19 90 MET A N 1
ATOM 738 C CA . MET A 1 90 ? -8.191 -1.415 13.024 1.00 93.19 90 MET A CA 1
ATOM 739 C C . MET A 1 90 ? -7.695 -0.151 13.755 1.00 93.19 90 MET A C 1
ATOM 741 O O . MET A 1 90 ? -6.700 0.443 13.341 1.00 93.19 90 MET A O 1
ATOM 745 N N . PRO A 1 91 ? -8.330 0.269 14.863 1.00 93.38 91 PRO A N 1
ATOM 746 C CA . PRO A 1 91 ? -8.124 1.595 15.459 1.00 93.38 91 PRO A CA 1
ATOM 747 C C . PRO A 1 91 ? -6.749 1.807 16.113 1.00 93.38 91 PRO A C 1
ATOM 749 O O . PRO A 1 91 ? -6.385 2.933 16.427 1.00 93.38 91 PRO A O 1
ATOM 752 N N . THR A 1 92 ? -5.949 0.754 16.314 1.00 92.56 92 THR A N 1
ATOM 753 C CA . THR A 1 92 ? -4.633 0.850 16.980 1.00 92.56 92 THR A CA 1
ATOM 754 C C . THR A 1 92 ? -3.566 1.569 16.151 1.00 92.56 92 THR A C 1
ATOM 756 O O . THR A 1 92 ? -2.434 1.734 16.605 1.00 92.56 92 THR A O 1
ATOM 759 N N . ARG A 1 93 ? -3.895 1.984 14.924 1.00 92.88 93 ARG A N 1
ATOM 760 C CA . ARG A 1 93 ? -3.029 2.783 14.062 1.00 92.88 93 ARG A CA 1
ATOM 761 C C . ARG A 1 93 ? -3.762 4.000 13.545 1.00 92.88 93 ARG A C 1
ATOM 763 O O . ARG A 1 93 ? -4.913 3.915 13.128 1.00 92.88 93 ARG A O 1
ATOM 770 N N . ASP A 1 94 ? -3.027 5.097 13.449 1.00 96.50 94 ASP A N 1
ATOM 771 C CA . ASP A 1 94 ? -3.504 6.287 12.762 1.00 96.50 94 ASP A CA 1
ATOM 772 C C . ASP A 1 94 ? -3.361 6.123 11.238 1.00 96.50 94 ASP A C 1
ATOM 774 O O . ASP A 1 94 ? -2.381 6.539 10.611 1.00 96.50 94 ASP A O 1
ATOM 778 N N . TRP A 1 95 ? -4.343 5.456 10.628 1.00 96.62 95 TRP A N 1
ATOM 779 C CA . TRP A 1 95 ? -4.380 5.231 9.180 1.00 96.62 95 TRP A CA 1
ATOM 780 C C . TRP A 1 95 ? -4.472 6.529 8.380 1.00 96.62 95 TRP A C 1
ATOM 782 O O . TRP A 1 95 ? -3.924 6.599 7.277 1.00 96.62 95 TRP A O 1
ATOM 792 N N . ARG A 1 96 ? -5.105 7.572 8.937 1.00 97.69 96 ARG A N 1
ATOM 793 C CA . ARG A 1 96 ? -5.191 8.887 8.290 1.00 97.69 96 ARG A CA 1
ATOM 794 C C . ARG A 1 96 ? -3.814 9.527 8.208 1.00 97.69 96 ARG A C 1
ATOM 796 O O . ARG A 1 96 ? -3.415 9.962 7.128 1.00 97.69 96 ARG A O 1
ATOM 803 N N . GLN A 1 97 ? -3.062 9.516 9.306 1.00 98.06 97 GLN A N 1
ATOM 804 C CA . GLN A 1 97 ? -1.702 10.039 9.327 1.00 98.06 97 GLN A CA 1
ATOM 805 C C . GLN A 1 97 ? -0.765 9.221 8.432 1.00 98.06 97 GLN A C 1
ATOM 807 O O . GLN A 1 97 ? 0.035 9.807 7.703 1.00 98.06 97 GLN A O 1
ATOM 812 N N . ILE A 1 98 ? -0.893 7.888 8.411 1.00 97.69 98 ILE A N 1
ATOM 813 C CA . ILE A 1 98 ? -0.119 7.025 7.502 1.00 97.69 98 ILE A CA 1
ATOM 814 C C . ILE A 1 98 ? -0.400 7.384 6.040 1.00 97.69 98 ILE A C 1
ATOM 816 O O . ILE A 1 98 ? 0.544 7.591 5.277 1.00 97.69 98 ILE A O 1
ATOM 820 N N . LYS A 1 99 ? -1.677 7.490 5.643 1.00 97.31 99 LYS A N 1
ATOM 821 C CA . LYS A 1 99 ? -2.043 7.888 4.277 1.00 97.31 99 LYS A CA 1
ATOM 822 C C . LYS A 1 99 ? -1.498 9.274 3.955 1.00 97.31 99 LYS A C 1
ATOM 824 O O . LYS A 1 99 ? -0.861 9.435 2.925 1.00 97.31 99 LYS A O 1
ATOM 829 N N . LYS A 1 100 ? -1.677 10.252 4.849 1.00 97.56 100 LYS A N 1
ATOM 830 C CA . LYS A 1 100 ? -1.164 11.618 4.672 1.00 97.56 100 LYS A CA 1
ATOM 831 C C . LYS A 1 100 ? 0.351 11.633 4.460 1.00 97.56 100 LYS A C 1
ATOM 833 O O . LYS A 1 100 ? 0.822 12.259 3.516 1.00 97.56 100 LYS A O 1
ATOM 838 N N . TYR A 1 101 ? 1.104 10.928 5.303 1.00 97.62 101 TYR A N 1
ATOM 839 C CA . TYR A 1 101 ? 2.557 10.818 5.186 1.00 97.62 101 TYR A CA 1
ATOM 840 C C . TYR A 1 101 ? 2.975 10.209 3.843 1.00 97.62 101 TYR A C 1
ATOM 842 O O . TYR A 1 101 ? 3.764 10.813 3.119 1.00 97.62 101 TYR A O 1
ATOM 850 N N . LEU A 1 102 ? 2.417 9.048 3.488 1.00 96.94 102 LEU A N 1
ATOM 851 C CA . LEU A 1 102 ? 2.779 8.329 2.265 1.00 96.94 102 LEU A CA 1
ATOM 852 C C . LEU A 1 102 ? 2.382 9.107 1.008 1.00 96.94 102 LEU A C 1
ATOM 854 O O . LEU A 1 102 ? 3.188 9.232 0.090 1.00 96.94 102 LEU A O 1
ATOM 858 N N . THR A 1 103 ? 1.187 9.701 0.991 1.00 95.81 103 THR A N 1
ATOM 859 C CA . THR A 1 103 ? 0.759 10.586 -0.095 1.00 95.81 103 THR A CA 1
ATOM 860 C C . THR A 1 103 ? 1.710 11.765 -0.235 1.00 95.81 103 THR A C 1
ATOM 862 O O . THR A 1 103 ? 2.162 12.034 -1.337 1.00 95.81 103 THR A O 1
ATOM 865 N N . ASN A 1 104 ? 2.089 12.433 0.856 1.00 95.44 104 ASN A N 1
ATOM 866 C CA . ASN A 1 104 ? 3.027 13.554 0.784 1.00 95.44 104 ASN A CA 1
ATOM 867 C C . ASN A 1 104 ? 4.417 13.135 0.290 1.00 95.44 104 ASN A C 1
ATOM 869 O O . ASN A 1 104 ? 5.031 13.884 -0.467 1.00 95.44 104 ASN A O 1
ATOM 873 N N . LYS A 1 105 ? 4.895 11.954 0.698 1.00 95.31 105 LYS A N 1
ATOM 874 C CA . LYS A 1 105 ? 6.192 11.402 0.285 1.00 95.31 105 LYS A CA 1
ATOM 875 C C . LYS A 1 105 ? 6.249 11.130 -1.221 1.00 95.31 105 LYS A C 1
ATOM 877 O O . LYS A 1 105 ? 7.286 11.360 -1.831 1.00 95.31 105 LYS A O 1
ATOM 882 N N . TYR A 1 106 ? 5.143 10.676 -1.812 1.00 94.25 106 TYR A N 1
ATOM 883 C CA . TYR A 1 106 ? 5.088 10.252 -3.216 1.00 94.25 106 TYR A CA 1
ATOM 884 C C . TYR A 1 106 ? 4.244 11.158 -4.126 1.00 94.25 106 TYR A C 1
ATOM 886 O O . TYR A 1 106 ? 4.088 10.842 -5.300 1.00 94.25 106 TYR A O 1
ATOM 894 N N . LYS A 1 107 ? 3.754 12.306 -3.635 1.00 87.25 107 LYS A N 1
ATOM 895 C CA . LYS A 1 107 ? 2.889 13.240 -4.389 1.00 87.25 107 LYS A CA 1
ATOM 896 C C . LYS A 1 107 ? 3.485 13.729 -5.710 1.00 87.25 107 LYS A C 1
ATOM 898 O O . LYS A 1 107 ? 2.745 14.112 -6.604 1.00 87.25 107 LYS A O 1
ATOM 903 N N . SER A 1 108 ? 4.814 13.796 -5.790 1.00 81.94 108 SER A N 1
ATOM 904 C CA . SER A 1 108 ? 5.555 14.302 -6.949 1.00 81.94 108 SER A CA 1
ATOM 905 C C . SER A 1 108 ? 5.967 13.202 -7.918 1.00 81.94 108 SER A C 1
ATOM 907 O O . SER A 1 108 ? 6.512 13.507 -8.977 1.00 81.94 108 SER A O 1
ATOM 909 N N . LEU A 1 109 ? 5.732 11.931 -7.574 1.00 78.12 109 LEU A N 1
ATOM 910 C CA . LEU A 1 109 ? 5.861 10.870 -8.555 1.00 78.12 109 LEU A CA 1
ATOM 911 C C . LEU A 1 109 ? 4.717 11.052 -9.546 1.00 78.12 109 LEU A C 1
ATOM 913 O O . LEU A 1 109 ? 3.552 10.887 -9.187 1.00 78.12 109 LEU A O 1
ATOM 917 N N . ARG A 1 110 ? 5.059 11.417 -10.786 1.00 57.41 110 ARG A N 1
ATOM 918 C CA . ARG A 1 110 ? 4.122 11.321 -11.901 1.00 57.41 110 ARG A CA 1
ATOM 919 C C . ARG A 1 110 ? 3.683 9.868 -11.990 1.00 57.41 110 ARG A C 1
ATOM 921 O O . ARG A 1 110 ? 4.444 9.007 -12.416 1.00 57.41 110 ARG A O 1
ATOM 928 N N . ILE A 1 111 ? 2.460 9.611 -11.556 1.00 57.47 111 ILE A N 1
ATOM 929 C CA . ILE A 1 111 ? 1.669 8.544 -12.133 1.00 57.47 111 ILE A CA 1
ATOM 930 C C . ILE A 1 111 ? 1.221 9.172 -13.443 1.00 57.47 111 ILE A C 1
ATOM 932 O O . ILE A 1 111 ? 0.359 10.047 -13.429 1.00 57.47 111 ILE A O 1
ATOM 936 N N . GLU A 1 112 ? 1.893 8.858 -14.550 1.00 48.59 112 GLU A N 1
ATOM 937 C CA . GLU A 1 112 ? 1.270 9.149 -15.836 1.00 48.59 112 GLU A CA 1
ATOM 938 C C . GLU A 1 112 ? -0.019 8.339 -15.831 1.00 48.59 112 GLU A C 1
ATOM 940 O O . GLU A 1 112 ? 0.015 7.106 -15.812 1.00 48.59 112 GLU A O 1
ATOM 945 N N . GLU A 1 113 ? -1.150 9.029 -15.685 1.00 43.97 113 GLU A N 1
ATOM 946 C CA . GLU A 1 113 ? -2.455 8.424 -15.868 1.00 43.97 113 GLU A CA 1
ATOM 947 C C . GLU A 1 113 ? -2.413 7.808 -17.262 1.00 43.97 113 GLU A C 1
ATOM 949 O O . GLU A 1 113 ? -2.403 8.511 -18.271 1.00 43.97 113 GLU A O 1
ATOM 954 N N . ARG A 1 114 ? -2.280 6.480 -17.326 1.00 46.62 114 ARG A N 1
ATOM 955 C CA . ARG A 1 114 ? -2.529 5.751 -18.560 1.00 46.62 114 ARG A CA 1
ATOM 956 C C . ARG A 1 114 ? -4.022 5.883 -18.796 1.00 46.62 114 ARG A C 1
ATOM 958 O O . ARG A 1 114 ? -4.805 5.107 -18.257 1.00 46.62 114 ARG A O 1
ATOM 965 N N . ASP A 1 115 ? -4.392 6.942 -19.506 1.00 40.34 115 ASP A N 1
ATOM 966 C CA . ASP A 1 115 ? -5.725 7.122 -20.047 1.00 40.34 115 ASP A CA 1
ATOM 967 C C . ASP A 1 115 ? -5.991 5.905 -20.936 1.00 40.34 115 ASP A C 1
ATOM 969 O O . ASP A 1 115 ? -5.339 5.697 -21.960 1.00 40.34 115 ASP A O 1
ATOM 973 N N . ASP A 1 116 ? -6.899 5.041 -20.490 1.00 46.50 116 ASP A N 1
ATOM 974 C CA . ASP A 1 116 ? -7.291 3.788 -21.143 1.00 46.50 116 ASP A CA 1
ATOM 975 C C . ASP A 1 116 ? -8.127 4.058 -22.417 1.00 46.50 116 ASP A C 1
ATOM 977 O O . ASP A 1 116 ? -9.058 3.330 -22.771 1.00 46.50 116 ASP A O 1
ATOM 981 N N . ARG A 1 117 ? -7.823 5.143 -23.135 1.00 43.56 117 ARG A N 1
ATOM 982 C CA . ARG A 1 117 ? -8.480 5.550 -24.373 1.00 43.56 117 ARG A CA 1
ATOM 983 C C . ARG A 1 117 ? -7.423 5.798 -25.437 1.00 43.56 117 ARG A C 1
ATOM 985 O O . ARG A 1 117 ? -6.816 6.855 -25.521 1.00 43.56 117 ARG A O 1
ATOM 992 N N . THR A 1 118 ? -7.306 4.801 -26.309 1.00 36.75 118 THR A N 1
ATOM 993 C CA . THR A 1 118 ? -6.541 4.756 -27.566 1.00 36.75 118 THR A CA 1
ATOM 994 C C . THR A 1 118 ? -5.052 4.420 -27.449 1.00 36.75 118 THR A C 1
ATOM 996 O O . THR A 1 118 ? -4.188 5.238 -27.153 1.00 36.75 118 THR A O 1
ATOM 999 N N . TYR A 1 119 ? -4.752 3.166 -27.791 1.00 49.53 119 TYR A N 1
ATOM 1000 C CA . TYR A 1 119 ? -3.420 2.722 -28.177 1.00 49.53 119 TYR A CA 1
ATOM 1001 C C . TYR A 1 119 ? -3.004 3.434 -29.469 1.00 49.53 119 TYR A C 1
ATOM 1003 O O . TYR A 1 119 ? -3.465 3.068 -30.547 1.00 49.53 119 TYR A O 1
ATOM 1011 N N . SER A 1 120 ? -2.104 4.412 -29.368 1.00 37.19 120 SER A N 1
ATOM 1012 C CA . SER A 1 120 ? -1.342 4.908 -30.518 1.00 37.19 120 SER A CA 1
ATOM 1013 C C . SER A 1 120 ? 0.132 4.968 -30.141 1.00 37.19 120 SER A C 1
ATOM 1015 O O . SER A 1 120 ? 0.513 5.651 -29.194 1.00 37.19 120 SER A O 1
ATOM 1017 N N . VAL A 1 121 ? 0.962 4.229 -30.875 1.00 39.12 121 VAL A N 1
ATOM 1018 C CA . VAL A 1 121 ? 2.421 4.301 -30.770 1.00 39.12 121 VAL A CA 1
ATOM 1019 C C . VAL A 1 121 ? 2.853 5.647 -31.343 1.00 39.12 121 VAL A C 1
ATOM 1021 O O . VAL A 1 121 ? 2.750 5.854 -32.549 1.00 39.12 121 VAL A O 1
ATOM 1024 N N . VAL A 1 122 ? 3.333 6.560 -30.499 1.00 46.25 122 VAL A N 1
ATOM 1025 C CA . VAL A 1 122 ? 4.070 7.736 -30.976 1.00 46.25 122 VAL A CA 1
ATOM 1026 C C . VAL A 1 122 ? 5.560 7.425 -30.823 1.00 46.25 122 VAL A C 1
ATOM 1028 O O . VAL A 1 122 ? 6.025 7.271 -29.692 1.00 46.25 122 VAL A O 1
ATOM 1031 N N . PRO A 1 123 ? 6.313 7.254 -31.925 1.00 40.41 123 PRO A N 1
ATOM 1032 C CA . PRO A 1 123 ? 7.751 7.062 -31.843 1.00 40.41 123 PRO A CA 1
ATOM 1033 C C . PRO A 1 123 ? 8.433 8.352 -31.358 1.00 40.41 123 PRO A C 1
ATOM 1035 O O . PRO A 1 123 ? 7.923 9.449 -31.610 1.00 40.41 123 PRO A O 1
ATOM 1038 N N . PRO A 1 124 ? 9.579 8.239 -30.666 1.00 38.62 124 PRO A N 1
ATOM 1039 C CA . PRO A 1 124 ? 10.323 9.397 -30.191 1.00 38.62 124 PRO A CA 1
ATOM 1040 C C . PRO A 1 124 ? 10.732 10.279 -31.373 1.00 38.62 124 PRO A C 1
ATOM 1042 O O . PRO A 1 124 ? 11.241 9.786 -32.381 1.00 38.62 124 PRO 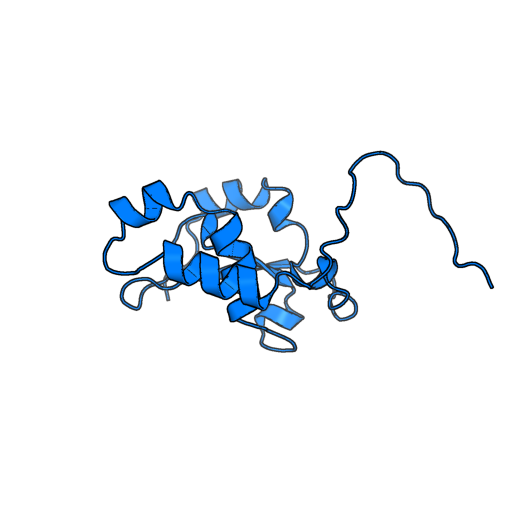A O 1
ATOM 1045 N N . GLN A 1 125 ? 10.486 11.581 -31.244 1.00 50.88 125 GLN A N 1
ATOM 1046 C CA . GLN A 1 125 ? 11.021 12.569 -32.173 1.00 50.88 125 GLN A CA 1
ATOM 1047 C C . GLN A 1 125 ? 12.531 12.673 -31.940 1.00 50.88 125 GLN A C 1
ATOM 1049 O O . GLN A 1 125 ? 12.968 12.838 -30.799 1.00 50.88 125 GLN A O 1
ATOM 1054 N N . LEU A 1 126 ? 13.284 12.484 -33.027 1.00 50.56 126 LEU A N 1
ATOM 1055 C CA . LEU A 1 126 ? 14.731 12.687 -33.115 1.00 50.56 126 LEU A CA 1
ATOM 1056 C C . LEU A 1 126 ? 15.101 14.155 -32.892 1.00 50.56 126 LEU A C 1
ATOM 1058 O O . LEU A 1 126 ? 14.335 15.023 -33.371 1.00 50.56 126 LEU A O 1
#

Secondary structure (DSSP, 8-state):
-PPPPHHHHHHHHH-GGGGS-TTGGGTTTTT--S-EEEEE--EETTEE--SGGGEEEEEHHHHTTTT--HHHHHHHHHTTS-HHHHHHH-TTS-HHHHHHHHHHHHTTS------SS-----PPP-